Protein AF-A0AAV6WRS7-F1 (afdb_monomer_lite)

Structure (mmCIF, N/CA/C/O backbone):
data_AF-A0AAV6WRS7-F1
#
_entry.id   AF-A0AAV6WRS7-F1
#
loop_
_atom_site.group_PDB
_atom_site.id
_atom_site.type_symbol
_atom_site.label_atom_id
_atom_site.label_alt_id
_atom_site.label_comp_id
_atom_site.label_asym_id
_atom_site.label_entity_id
_atom_site.label_seq_id
_atom_site.pdbx_PDB_ins_code
_atom_site.Cartn_x
_atom_site.Cartn_y
_atom_site.Cartn_z
_atom_site.occupancy
_atom_site.B_iso_or_equiv
_atom_site.auth_seq_id
_atom_site.auth_comp_id
_atom_site.auth_asym_id
_atom_site.auth_atom_id
_atom_site.pdbx_PDB_model_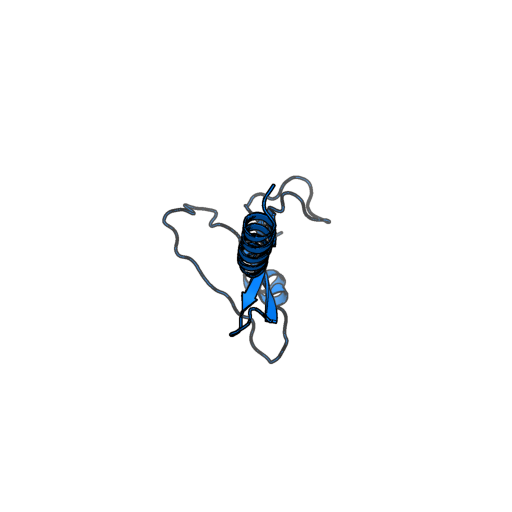num
ATOM 1 N N . MET A 1 1 ? -29.053 37.772 16.027 1.00 59.22 1 MET A N 1
ATOM 2 C CA . MET A 1 1 ? -29.234 36.355 15.635 1.00 59.22 1 MET A CA 1
ATOM 3 C C . MET A 1 1 ? -29.814 35.614 16.836 1.00 59.22 1 MET A C 1
ATOM 5 O O . MET A 1 1 ? -29.307 35.812 17.930 1.00 59.22 1 MET A O 1
ATOM 9 N N . ASN A 1 2 ? -30.939 34.909 16.683 1.00 72.62 2 ASN A N 1
ATOM 10 C CA . ASN A 1 2 ? -31.755 34.422 17.808 1.00 72.62 2 ASN A CA 1
ATOM 11 C C . ASN A 1 2 ? -31.081 33.228 18.528 1.00 72.62 2 ASN A C 1
ATOM 13 O O . ASN A 1 2 ? -30.483 32.389 17.858 1.00 72.62 2 ASN A O 1
ATOM 17 N N . LEU A 1 3 ? -31.193 33.118 19.860 1.00 71.62 3 LEU A N 1
ATOM 18 C CA . LEU A 1 3 ? -30.494 32.100 20.682 1.00 71.62 3 LEU A CA 1
ATOM 19 C C . LEU A 1 3 ? -30.872 30.647 20.311 1.00 71.62 3 LEU A C 1
ATOM 21 O O . LEU A 1 3 ? -30.113 29.708 20.537 1.00 71.62 3 LEU A O 1
ATOM 25 N N . SER A 1 4 ? -32.052 30.458 19.717 1.00 81.06 4 SER A N 1
ATOM 26 C CA . SER A 1 4 ? -32.502 29.175 19.162 1.00 81.06 4 SER A CA 1
ATOM 27 C C . SER A 1 4 ? -31.751 28.796 17.877 1.00 81.06 4 SER A C 1
ATOM 29 O O . SER A 1 4 ? -31.402 27.633 17.688 1.00 81.06 4 SER A O 1
ATOM 31 N N . LEU A 1 5 ? -31.422 29.783 17.037 1.00 82.69 5 LEU A N 1
ATOM 32 C CA . LEU A 1 5 ? -30.722 29.573 15.770 1.00 82.69 5 LEU A CA 1
ATOM 33 C C . LEU A 1 5 ? -29.255 29.187 16.003 1.00 82.69 5 LEU A C 1
ATOM 35 O O . LEU A 1 5 ? -28.734 28.303 15.334 1.00 82.69 5 LEU A O 1
ATOM 39 N N . THR A 1 6 ? -28.597 29.800 16.993 1.00 84.06 6 THR A N 1
ATOM 40 C CA . THR A 1 6 ? -27.206 29.470 17.344 1.00 84.06 6 THR A CA 1
ATOM 41 C C . THR A 1 6 ? -27.068 28.060 17.913 1.00 84.06 6 THR A C 1
ATOM 43 O O . THR A 1 6 ? -26.121 27.360 17.566 1.00 84.06 6 THR A O 1
ATOM 46 N N . LYS A 1 7 ? -28.029 27.596 18.723 1.00 83.75 7 LYS A N 1
ATOM 47 C CA . LYS A 1 7 ? -28.049 26.210 19.221 1.00 83.75 7 LYS A CA 1
ATOM 48 C C . LYS A 1 7 ? -28.241 25.187 18.101 1.00 83.75 7 LYS A C 1
ATOM 50 O O . LYS A 1 7 ? -27.563 24.166 18.111 1.00 83.75 7 LYS A O 1
ATOM 55 N N . LEU A 1 8 ? -29.115 25.476 17.133 1.00 85.75 8 LEU A N 1
ATOM 56 C CA . LEU A 1 8 ? -29.339 24.610 15.973 1.00 85.75 8 LEU A CA 1
ATOM 57 C C . LEU A 1 8 ? -28.072 24.484 15.113 1.00 85.75 8 LEU A C 1
ATOM 59 O O . LEU A 1 8 ? -27.706 23.381 14.725 1.00 85.75 8 LEU A O 1
ATOM 63 N N . ILE A 1 9 ? -27.370 25.596 14.880 1.00 86.00 9 ILE A N 1
ATOM 64 C CA . ILE A 1 9 ? -26.110 25.607 14.122 1.00 86.00 9 ILE A CA 1
ATOM 65 C C . ILE A 1 9 ? -25.034 24.773 14.830 1.00 86.00 9 ILE A C 1
ATOM 67 O O . ILE A 1 9 ? -24.371 23.977 14.177 1.00 86.00 9 ILE A O 1
ATOM 71 N N . ILE A 1 10 ? -24.893 24.889 16.156 1.00 84.81 10 ILE A N 1
ATOM 72 C CA . ILE A 1 10 ? -23.924 24.084 16.923 1.00 84.81 10 ILE A CA 1
ATOM 73 C C . ILE A 1 10 ? -24.252 22.589 16.830 1.00 84.81 10 ILE A C 1
ATOM 75 O O . ILE A 1 10 ? -23.347 21.779 16.656 1.00 84.81 10 ILE A O 1
ATOM 79 N N . TRP A 1 11 ? -25.535 22.225 16.901 1.00 82.44 11 TRP A N 1
ATOM 80 C CA . TRP A 1 11 ? -25.982 20.834 16.788 1.00 82.44 11 TRP A CA 1
ATOM 81 C C . TRP A 1 11 ? -25.712 20.251 15.394 1.00 82.44 11 TRP A C 1
ATOM 83 O O . TRP A 1 11 ? -25.226 19.131 15.274 1.00 82.44 11 TRP A O 1
ATOM 93 N N . ILE A 1 12 ? -25.958 21.035 14.340 1.00 81.75 12 ILE A N 1
ATOM 94 C CA . ILE A 1 12 ? -25.663 20.656 12.951 1.00 81.75 12 ILE A CA 1
ATOM 95 C C . ILE A 1 12 ? -24.150 20.559 12.717 1.00 81.75 12 ILE A C 1
ATOM 97 O O . ILE A 1 12 ? -23.698 19.618 12.071 1.00 81.75 12 ILE A O 1
ATOM 101 N N . SER A 1 13 ? -23.352 21.474 13.274 1.00 75.00 13 SER A N 1
ATOM 102 C CA . SER A 1 13 ? -21.889 21.382 13.220 1.00 75.00 13 SER A CA 1
ATOM 103 C C . SER A 1 13 ? -21.360 20.152 13.956 1.00 75.00 13 SER A C 1
ATOM 105 O O . SER A 1 13 ? -20.447 19.511 13.453 1.00 75.00 13 SER A O 1
ATOM 107 N N . TRP A 1 14 ? -21.941 19.779 15.099 1.00 71.19 14 TRP A N 1
ATOM 108 C CA . TRP A 1 14 ? -21.584 18.543 15.806 1.00 71.19 14 TRP A CA 1
ATOM 109 C C . TRP A 1 14 ? -21.948 17.287 15.008 1.00 71.19 14 TRP A C 1
ATOM 111 O O . TRP A 1 14 ? -21.139 16.369 14.929 1.00 71.19 14 TRP A O 1
ATOM 121 N N . LEU A 1 15 ? -23.108 17.275 14.343 1.00 67.50 15 LEU A N 1
ATOM 122 C CA . LEU A 1 15 ? -23.479 16.204 13.412 1.00 67.50 15 LEU A CA 1
ATOM 123 C C . LEU A 1 15 ? -22.509 16.103 12.223 1.00 67.50 15 LEU A C 1
ATOM 125 O O . LEU A 1 15 ? -22.207 15.000 11.783 1.00 67.50 15 LEU A O 1
ATOM 129 N N . PHE A 1 16 ? -21.988 17.230 11.730 1.00 61.62 16 PHE A N 1
ATOM 130 C CA . PHE A 1 16 ? -21.007 17.260 10.639 1.00 61.62 16 PHE A CA 1
ATOM 131 C C . PHE A 1 16 ? -19.614 16.758 11.054 1.00 61.62 16 PHE A C 1
ATOM 133 O O . PHE A 1 16 ? -18.901 16.196 10.229 1.00 61.62 16 PHE A O 1
ATOM 140 N N . VAL A 1 17 ? -19.219 16.931 12.321 1.00 60.62 17 VAL A N 1
ATOM 141 C CA . VAL A 1 17 ? -17.908 16.487 12.836 1.00 60.62 17 VAL A CA 1
ATOM 142 C C . VAL A 1 17 ? -17.830 14.959 12.976 1.00 60.62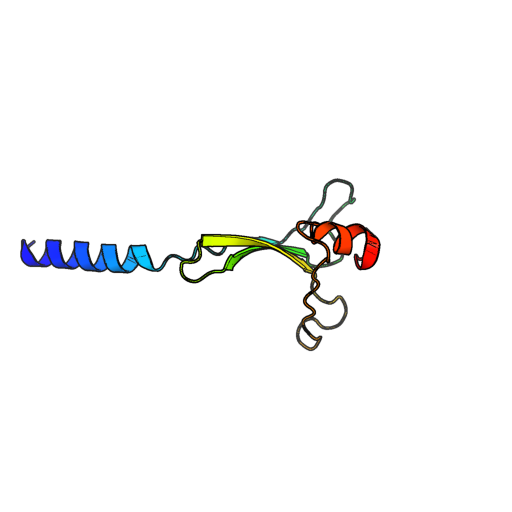 17 VAL A C 1
ATOM 144 O O . VAL A 1 17 ? -16.750 14.397 12.827 1.00 60.62 17 VAL A O 1
ATOM 147 N N . CYS A 1 18 ? -18.954 14.267 13.180 1.00 56.44 18 CYS A N 1
ATOM 148 C CA . CYS A 1 18 ? -18.983 12.809 13.354 1.00 56.44 18 CYS A CA 1
ATOM 149 C C . CYS A 1 18 ? -18.809 11.983 12.063 1.00 56.44 18 CYS A C 1
ATOM 151 O O . CYS A 1 18 ? -18.706 10.768 12.163 1.00 56.44 18 CYS A O 1
ATOM 153 N N . PHE A 1 19 ? -18.780 12.596 10.873 1.00 52.34 19 PHE A N 1
ATOM 154 C CA . PHE A 1 19 ? -18.740 11.869 9.589 1.00 52.34 19 PHE A CA 1
ATOM 155 C C . PHE A 1 19 ? -17.441 12.036 8.786 1.00 52.34 19 PHE A C 1
ATOM 157 O O . PHE A 1 19 ? -17.369 11.590 7.641 1.00 52.34 19 PHE A O 1
ATOM 164 N N . TYR A 1 20 ? -16.396 12.650 9.347 1.00 57.75 20 TYR A N 1
ATOM 165 C CA . TYR A 1 20 ? -15.108 12.727 8.656 1.00 57.75 20 TYR A CA 1
ATOM 166 C C . TYR A 1 20 ? -14.326 11.417 8.812 1.00 57.75 20 TYR A C 1
ATOM 168 O O . TYR A 1 20 ? -13.443 11.315 9.657 1.00 57.75 20 TYR A O 1
ATOM 176 N N . SER A 1 21 ? -14.618 10.429 7.964 1.00 57.91 21 SER A N 1
ATOM 177 C CA . SER A 1 21 ? -13.641 9.375 7.674 1.00 57.91 21 SER A CA 1
ATOM 178 C C . SER A 1 21 ? -12.538 10.007 6.818 1.00 57.91 21 SER A C 1
ATOM 180 O O . SER A 1 21 ? -12.757 10.392 5.667 1.00 57.91 21 SER A O 1
ATOM 182 N N . SER A 1 22 ? -11.373 10.246 7.421 1.00 58.19 22 SER A N 1
ATOM 183 C CA . SER A 1 22 ? -10.219 10.829 6.735 1.00 58.19 22 SER A CA 1
ATOM 184 C C . SER A 1 22 ? -9.451 9.728 6.011 1.00 58.19 22 SER A C 1
ATOM 186 O O . SER A 1 22 ? -8.481 9.194 6.542 1.00 58.19 22 SER A O 1
ATOM 188 N N . THR A 1 23 ? -9.851 9.409 4.781 1.00 65.88 23 THR A N 1
ATOM 189 C CA . THR A 1 23 ? -9.100 8.464 3.942 1.00 65.88 23 THR A CA 1
ATOM 190 C C . THR A 1 23 ? -7.758 9.100 3.561 1.00 65.88 23 THR A C 1
ATOM 192 O O . THR A 1 23 ? -7.737 10.129 2.880 1.00 65.88 23 THR A O 1
ATOM 195 N N . SER A 1 24 ? -6.639 8.523 3.998 1.00 82.12 24 SER A N 1
ATOM 196 C CA . SER A 1 24 ? -5.298 8.998 3.638 1.00 82.12 24 SER A CA 1
ATOM 197 C C . SER A 1 24 ? -4.699 8.066 2.592 1.00 82.12 24 SER A C 1
ATOM 199 O O . SER A 1 24 ? -4.372 6.921 2.906 1.00 82.12 24 SER A O 1
ATOM 201 N N . HIS A 1 25 ? -4.565 8.548 1.355 1.00 93.31 25 HIS A N 1
ATOM 202 C CA . HIS A 1 25 ? -3.894 7.837 0.267 1.00 93.31 25 HIS A CA 1
ATOM 203 C C . HIS A 1 25 ? -2.897 8.760 -0.445 1.00 93.31 25 HIS A C 1
ATOM 205 O O . HIS A 1 25 ? -3.040 9.984 -0.450 1.00 93.31 25 HIS A O 1
ATOM 211 N N . SER A 1 26 ? -1.850 8.169 -1.012 1.00 96.44 26 SER A N 1
ATOM 212 C CA . SER A 1 26 ? -0.778 8.872 -1.707 1.00 96.44 26 SER A CA 1
ATOM 213 C C . SER A 1 26 ? -0.289 8.054 -2.892 1.00 96.44 26 SER A C 1
ATOM 215 O O . SER A 1 26 ? 0.071 6.884 -2.746 1.00 96.44 26 SER A O 1
ATOM 217 N N . ILE A 1 27 ? -0.228 8.698 -4.057 1.00 96.94 27 ILE A N 1
ATOM 218 C CA . ILE A 1 27 ? 0.358 8.120 -5.264 1.00 96.94 27 ILE A CA 1
ATOM 219 C C . ILE A 1 27 ? 1.869 8.329 -5.216 1.00 96.94 27 ILE A C 1
ATOM 221 O O . ILE A 1 27 ? 2.370 9.457 -5.234 1.00 96.94 27 ILE A O 1
ATOM 225 N N . ILE A 1 28 ? 2.605 7.227 -5.213 1.00 96.44 28 ILE A N 1
ATOM 226 C CA . ILE A 1 28 ? 4.059 7.212 -5.164 1.00 96.44 28 ILE A CA 1
ATOM 227 C C . ILE A 1 28 ? 4.597 7.235 -6.592 1.00 96.44 28 ILE A C 1
ATOM 229 O O . ILE A 1 28 ? 4.361 6.325 -7.383 1.00 96.44 28 ILE A O 1
ATOM 233 N N . LYS A 1 29 ? 5.323 8.301 -6.941 1.00 96.06 29 LYS A N 1
ATOM 234 C CA . LYS A 1 29 ? 5.966 8.439 -8.258 1.00 96.06 29 LYS A CA 1
ATOM 235 C C . LYS A 1 29 ? 7.443 8.071 -8.250 1.00 96.06 29 LYS A C 1
ATOM 237 O O . LYS A 1 29 ? 7.957 7.673 -9.287 1.00 96.06 29 LYS A O 1
ATOM 242 N N . THR A 1 30 ? 8.117 8.178 -7.110 1.00 95.81 30 THR A N 1
ATOM 243 C CA . THR A 1 30 ? 9.548 7.896 -6.958 1.00 95.81 30 THR A CA 1
ATOM 244 C C . THR A 1 30 ? 9.785 7.113 -5.670 1.00 95.81 30 THR A C 1
ATOM 246 O O . THR A 1 30 ? 9.105 7.336 -4.668 1.00 95.81 30 THR A O 1
ATOM 249 N N . LEU A 1 31 ? 10.758 6.198 -5.686 1.00 93.12 31 LEU A N 1
ATOM 250 C CA . LEU A 1 31 ? 11.206 5.466 -4.501 1.00 93.12 31 LEU A CA 1
ATOM 251 C C . LEU A 1 31 ? 12.703 5.692 -4.279 1.00 93.12 31 LEU A C 1
ATOM 253 O O . LEU A 1 31 ? 13.466 5.717 -5.249 1.00 93.12 31 LEU A O 1
ATOM 257 N N . PRO A 1 32 ? 13.160 5.819 -3.022 1.00 94.38 32 PRO A N 1
ATOM 258 C CA . PRO A 1 32 ? 14.584 5.777 -2.722 1.00 94.38 32 PRO A CA 1
ATOM 259 C C . PRO A 1 32 ? 15.212 4.492 -3.279 1.00 94.38 32 PRO A C 1
ATOM 261 O O . PRO A 1 32 ? 14.699 3.402 -3.050 1.00 94.38 32 PRO A O 1
ATOM 264 N N . GLY A 1 33 ? 16.319 4.620 -4.011 1.00 92.00 33 GLY A N 1
ATOM 265 C CA . GLY A 1 33 ? 16.998 3.488 -4.656 1.00 92.00 33 GLY A CA 1
ATOM 266 C C . GLY A 1 33 ? 16.532 3.189 -6.085 1.00 92.00 33 GLY A C 1
ATOM 267 O O . GLY A 1 33 ? 17.275 2.548 -6.822 1.00 92.00 33 GLY A O 1
ATOM 268 N N . TYR A 1 34 ? 15.386 3.725 -6.516 1.00 91.56 34 TYR A N 1
ATOM 269 C CA . TYR A 1 34 ? 14.941 3.655 -7.907 1.00 91.56 34 TYR A CA 1
ATOM 270 C C . TYR A 1 34 ? 15.325 4.936 -8.657 1.00 91.56 34 TYR A C 1
ATOM 272 O O . TYR A 1 34 ? 15.068 6.051 -8.199 1.00 91.56 34 TYR A O 1
ATOM 280 N N . SER A 1 35 ? 15.961 4.794 -9.820 1.00 93.94 35 SER A N 1
ATOM 281 C CA . SER A 1 35 ? 16.373 5.948 -10.625 1.00 93.94 35 SER A CA 1
ATOM 282 C C . SER A 1 35 ? 15.234 6.420 -11.526 1.00 93.94 35 SER A C 1
ATOM 284 O O . SER A 1 35 ? 14.931 5.784 -12.529 1.00 93.94 35 SER A O 1
ATOM 286 N N . GLY A 1 36 ? 14.644 7.572 -11.200 1.00 94.00 36 GLY A N 1
ATOM 287 C CA . GLY A 1 36 ? 13.572 8.191 -11.986 1.00 94.00 36 GLY A CA 1
ATOM 288 C C . GLY A 1 36 ? 12.173 7.871 -11.458 1.00 94.00 36 GLY A C 1
ATOM 289 O O . GLY A 1 36 ? 12.003 7.551 -10.283 1.00 94.00 36 GLY A O 1
ATOM 290 N N . ASN A 1 37 ? 11.167 8.012 -12.324 1.00 95.00 37 ASN A N 1
ATOM 291 C CA . ASN A 1 37 ? 9.777 7.704 -11.984 1.00 95.00 37 ASN A CA 1
ATOM 292 C C . ASN A 1 37 ? 9.517 6.202 -12.080 1.00 95.00 37 ASN A C 1
ATOM 294 O O . ASN A 1 37 ? 10.000 5.566 -13.015 1.00 95.00 37 ASN A O 1
ATOM 298 N N . LEU A 1 38 ? 8.702 5.669 -11.169 1.00 93.38 38 LEU A N 1
ATOM 299 C CA . LEU A 1 38 ? 8.260 4.279 -11.226 1.00 93.38 38 LEU A CA 1
ATOM 300 C C . LEU A 1 38 ? 7.555 3.984 -12.564 1.00 93.38 38 LEU A C 1
ATOM 302 O O . LEU A 1 38 ? 6.788 4.824 -13.045 1.00 93.38 38 LEU A O 1
ATOM 306 N N . PRO A 1 39 ? 7.783 2.799 -13.159 1.00 92.56 39 PRO A N 1
ATOM 307 C CA . PRO A 1 39 ? 7.185 2.419 -14.435 1.00 92.56 39 PRO A CA 1
ATOM 308 C C . PRO A 1 39 ? 5.732 1.937 -14.290 1.00 92.56 39 PRO A C 1
ATOM 310 O O . PRO A 1 39 ? 5.081 1.660 -15.291 1.00 92.56 39 PRO A O 1
ATOM 313 N N . PHE A 1 40 ? 5.221 1.866 -13.059 1.00 92.31 40 PHE A N 1
ATOM 314 C CA . PHE A 1 40 ? 3.859 1.475 -12.705 1.00 92.31 4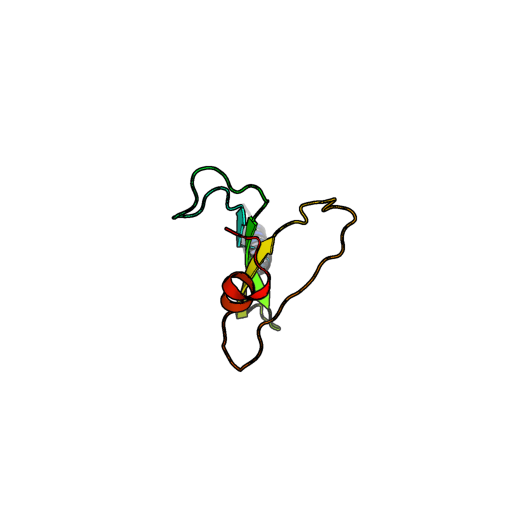0 PHE A CA 1
ATOM 315 C C . PHE A 1 40 ? 3.247 2.476 -11.716 1.00 92.31 40 PHE A C 1
ATOM 317 O O . PHE A 1 40 ? 3.955 3.247 -11.059 1.00 92.31 40 PHE A O 1
ATOM 324 N N . ASN A 1 41 ? 1.918 2.464 -11.594 1.00 95.25 41 ASN A N 1
ATOM 325 C CA . ASN A 1 41 ? 1.213 3.265 -10.598 1.00 95.25 41 ASN A CA 1
ATOM 326 C C . ASN A 1 41 ? 1.191 2.523 -9.260 1.00 95.25 41 ASN A C 1
ATOM 328 O O . ASN A 1 41 ? 0.535 1.493 -9.123 1.00 95.25 41 ASN A O 1
ATOM 332 N N . LEU A 1 42 ? 1.918 3.071 -8.287 1.00 95.31 42 LEU A N 1
ATOM 333 C CA . LEU A 1 42 ? 1.885 2.644 -6.895 1.00 95.31 42 LEU A CA 1
ATOM 334 C C . LEU A 1 42 ? 1.089 3.657 -6.076 1.00 95.31 42 LEU A C 1
ATOM 336 O O . LEU A 1 42 ? 1.427 4.840 -6.043 1.00 95.31 42 LEU A O 1
ATOM 340 N N . GLU A 1 43 ? 0.075 3.180 -5.373 1.00 96.50 43 GLU A N 1
ATOM 341 C CA . GLU A 1 43 ? -0.625 3.916 -4.332 1.00 96.50 43 GLU A CA 1
ATOM 342 C C . GLU A 1 43 ? -0.364 3.265 -2.972 1.00 96.50 43 GLU A C 1
ATOM 344 O O . GLU A 1 43 ? -0.255 2.045 -2.840 1.00 96.50 43 GLU A O 1
ATOM 349 N N . THR A 1 44 ? -0.249 4.095 -1.945 1.00 96.19 44 THR A N 1
ATOM 350 C CA . THR A 1 44 ? -0.178 3.651 -0.553 1.00 96.19 44 THR A CA 1
ATOM 351 C C . THR A 1 44 ? -1.152 4.448 0.284 1.00 96.19 44 THR A C 1
ATOM 353 O O . THR A 1 44 ? -1.322 5.644 0.047 1.00 96.19 44 THR A O 1
ATOM 356 N N . GLY A 1 45 ? -1.728 3.830 1.303 1.00 95.81 45 GLY A N 1
ATOM 357 C CA . GLY A 1 45 ? -2.647 4.522 2.192 1.00 95.81 45 GLY A CA 1
ATOM 358 C C . GLY A 1 45 ? -3.042 3.688 3.393 1.00 95.81 45 GLY A C 1
ATOM 359 O O . GLY A 1 45 ? -2.459 2.633 3.650 1.00 95.81 45 GLY A O 1
ATOM 360 N N . TYR A 1 46 ? -4.044 4.183 4.112 1.00 93.88 46 TYR A N 1
ATOM 361 C CA . TYR A 1 46 ? -4.662 3.498 5.240 1.00 93.88 46 TYR A CA 1
ATOM 362 C C . TYR A 1 46 ? -6.149 3.268 4.979 1.00 93.88 46 TYR A C 1
ATOM 364 O O . TYR A 1 46 ? -6.826 4.121 4.400 1.00 93.88 46 TYR A O 1
ATOM 372 N N . VAL A 1 47 ? -6.634 2.100 5.394 1.00 91.44 47 VAL A N 1
ATOM 373 C CA . VAL A 1 47 ? -8.054 1.751 5.412 1.00 91.44 47 VAL A CA 1
ATOM 374 C C . VAL A 1 47 ? -8.460 1.464 6.850 1.00 91.44 47 VAL A C 1
ATOM 376 O O . VAL A 1 47 ? -7.905 0.561 7.482 1.00 91.44 47 VAL A O 1
ATOM 379 N N . SER A 1 48 ? -9.449 2.210 7.333 1.00 91.88 48 SER A N 1
ATOM 380 C CA . SER A 1 48 ? -10.084 1.991 8.627 1.00 91.88 48 SER A CA 1
ATOM 381 C C . SER A 1 48 ? -10.917 0.709 8.610 1.00 91.88 48 SER A C 1
ATOM 383 O O . SER A 1 48 ? -11.674 0.454 7.670 1.00 91.88 48 SER A O 1
ATOM 385 N N . VAL A 1 49 ? -10.767 -0.118 9.642 1.00 88.62 49 VAL A N 1
ATOM 386 C CA . VAL A 1 49 ? -11.533 -1.348 9.852 1.00 88.62 49 VAL A CA 1
ATOM 387 C C . VAL A 1 49 ? -11.955 -1.480 11.317 1.00 88.62 49 VAL A C 1
ATOM 389 O O . VAL A 1 49 ? -11.319 -0.943 12.225 1.00 88.62 49 VAL A O 1
ATOM 392 N N . GLY A 1 50 ? -13.019 -2.249 11.551 1.00 86.69 50 GLY A N 1
ATOM 393 C CA . GLY A 1 50 ? -13.636 -2.424 12.870 1.00 86.69 50 GLY A CA 1
ATOM 394 C C . GLY A 1 50 ? -14.965 -1.677 12.986 1.00 86.69 50 GLY A C 1
ATOM 395 O O . GLY A 1 50 ? -15.301 -0.861 12.137 1.00 86.69 50 GLY A O 1
ATOM 396 N N . GLU A 1 51 ? -15.752 -1.976 14.021 1.00 82.44 51 GLU A N 1
ATOM 397 C CA . GLU A 1 51 ? -17.096 -1.388 14.186 1.00 82.44 51 GLU A CA 1
ATOM 398 C C . GLU A 1 51 ? -17.068 0.128 14.416 1.00 82.44 51 GLU A C 1
ATOM 400 O O . GLU A 1 51 ? -18.035 0.817 14.096 1.00 82.44 51 GLU A O 1
ATOM 405 N N . SER A 1 52 ? -15.964 0.636 14.966 1.00 82.88 52 SER A N 1
ATOM 406 C CA . SER A 1 52 ? -15.764 2.057 15.259 1.00 82.88 52 SER A CA 1
ATOM 407 C C . SER A 1 52 ? -14.574 2.658 14.504 1.00 82.88 52 SER A C 1
ATOM 409 O O . SER A 1 52 ? -14.016 3.645 14.978 1.00 82.88 52 SER A O 1
ATOM 411 N N . ASP A 1 53 ? -14.160 2.060 13.374 1.00 82.31 53 ASP A N 1
ATOM 412 C CA . ASP A 1 53 ? -13.015 2.529 12.569 1.0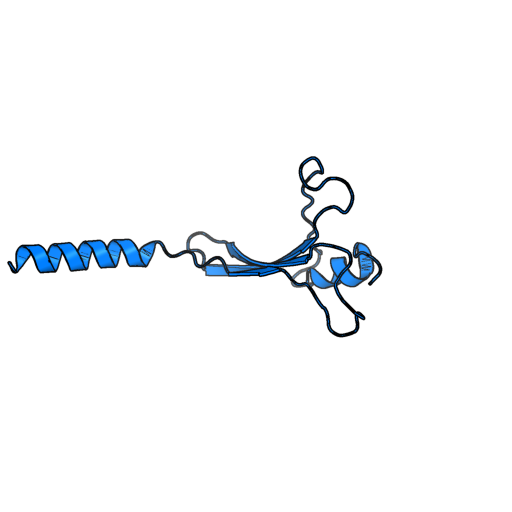0 82.31 53 ASP A CA 1
ATOM 413 C C . ASP A 1 53 ? -11.731 2.712 13.408 1.00 82.31 53 ASP A C 1
ATOM 415 O O . ASP A 1 53 ? -10.967 3.661 13.257 1.00 82.31 53 ASP A O 1
ATOM 419 N N . GLU A 1 54 ? -11.518 1.808 14.365 1.00 85.62 54 GLU A N 1
ATOM 420 C CA . GLU A 1 54 ? -10.478 1.926 15.395 1.00 85.62 54 GLU A CA 1
ATOM 421 C C . GLU A 1 54 ? -9.122 1.342 14.973 1.00 85.62 54 GLU A C 1
ATOM 423 O O . GLU A 1 54 ? -8.105 1.597 15.625 1.00 85.62 54 GLU A O 1
ATOM 428 N N . ILE A 1 55 ? -9.095 0.555 13.894 1.00 90.25 55 ILE A N 1
ATOM 429 C CA . ILE A 1 55 ? -7.890 -0.078 13.356 1.00 90.25 55 ILE A CA 1
ATOM 430 C C . ILE A 1 55 ? -7.614 0.480 11.964 1.00 90.25 55 ILE A C 1
ATOM 432 O O . ILE A 1 55 ? -8.444 0.372 11.072 1.00 90.25 55 ILE A O 1
ATOM 436 N N . GLU A 1 56 ? -6.403 0.983 11.752 1.00 92.19 56 GLU A N 1
ATOM 437 C CA . GLU A 1 56 ? -5.941 1.476 10.454 1.00 92.19 56 GLU A CA 1
ATOM 438 C C . GLU A 1 56 ? -4.989 0.465 9.810 1.00 92.19 56 GLU A C 1
ATOM 440 O O . GLU A 1 56 ? -3.879 0.231 10.301 1.00 92.19 56 GLU A O 1
ATOM 445 N N . LEU A 1 57 ? -5.401 -0.135 8.693 1.00 93.19 57 LEU A N 1
ATOM 446 C CA . LEU A 1 57 ? -4.572 -1.058 7.922 1.00 93.19 57 LEU A CA 1
ATOM 447 C C . LEU A 1 57 ? -3.838 -0.311 6.812 1.00 93.19 57 LEU A C 1
ATOM 449 O O . LEU A 1 57 ? -4.461 0.244 5.909 1.00 93.19 57 LEU A O 1
ATOM 453 N N . PHE A 1 58 ? -2.507 -0.337 6.855 1.00 94.44 58 PHE A N 1
ATOM 454 C CA . PHE A 1 58 ? -1.679 0.183 5.770 1.00 94.44 58 PHE A CA 1
ATOM 455 C C . PHE A 1 58 ? -1.701 -0.760 4.559 1.00 94.44 58 PHE A C 1
ATOM 457 O O . PHE A 1 58 ? -1.549 -1.973 4.727 1.00 94.44 58 PHE A O 1
ATOM 464 N N . TYR A 1 59 ? -1.807 -0.217 3.344 1.00 94.94 59 TYR A N 1
ATOM 465 C CA . TYR A 1 59 ? -1.778 -0.996 2.104 1.00 94.94 59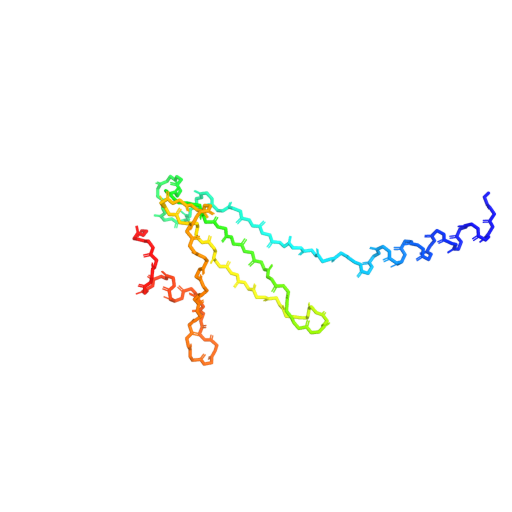 TYR A CA 1
ATOM 466 C C . TYR A 1 59 ? -0.766 -0.474 1.075 1.00 94.94 59 TYR A C 1
ATOM 468 O O . TYR A 1 59 ? -0.414 0.707 1.047 1.00 94.94 59 TYR A O 1
ATOM 476 N N . TYR A 1 60 ? -0.355 -1.383 0.186 1.00 95.25 60 TYR A N 1
ATOM 477 C CA . TYR A 1 60 ? 0.306 -1.089 -1.085 1.00 95.25 60 TYR A CA 1
ATOM 478 C C . TYR A 1 60 ? -0.621 -1.552 -2.213 1.00 95.25 60 TYR A C 1
ATOM 480 O O . TYR A 1 60 ? -0.988 -2.725 -2.254 1.00 95.25 60 TYR A O 1
ATOM 488 N N . PHE A 1 61 ? -0.998 -0.651 -3.114 1.00 95.50 61 PHE A N 1
ATOM 489 C CA . PHE A 1 61 ? -1.815 -0.953 -4.284 1.00 95.50 61 PHE A CA 1
ATOM 490 C C . PHE A 1 61 ? -1.011 -0.669 -5.549 1.00 95.50 61 PHE A C 1
ATOM 492 O O . PHE A 1 61 ? -0.553 0.451 -5.765 1.00 95.50 61 PHE A O 1
ATOM 499 N N . ILE A 1 62 ? -0.812 -1.699 -6.366 1.00 95.19 62 ILE A N 1
ATOM 500 C CA . ILE A 1 62 ? -0.118 -1.605 -7.650 1.00 95.19 62 ILE A CA 1
ATOM 501 C C . ILE A 1 62 ? -1.155 -1.879 -8.732 1.00 95.19 62 ILE A C 1
ATOM 503 O O . ILE A 1 62 ? -1.762 -2.951 -8.749 1.00 95.19 62 ILE A O 1
ATOM 507 N N . GLU A 1 63 ? -1.379 -0.907 -9.614 1.00 95.62 63 GLU A N 1
ATOM 508 C CA . GLU A 1 63 ? -2.286 -1.090 -10.747 1.00 95.62 63 GLU A CA 1
ATOM 509 C C . GLU A 1 63 ? -1.721 -2.098 -11.754 1.00 95.62 63 GLU A C 1
ATOM 511 O O . GLU A 1 63 ? -0.508 -2.199 -11.944 1.00 95.62 63 GLU A O 1
ATOM 516 N N . SER A 1 64 ? -2.612 -2.817 -12.442 1.00 94.88 64 SER A N 1
ATOM 517 C CA . SER A 1 64 ? -2.211 -3.721 -13.522 1.00 94.88 64 SER A CA 1
ATOM 518 C C . SER A 1 64 ? -1.470 -2.977 -14.635 1.00 94.88 64 SER A C 1
ATOM 520 O O . SER A 1 64 ? -1.925 -1.947 -15.123 1.00 94.88 64 SER A O 1
ATOM 522 N N . GLU A 1 65 ? -0.373 -3.547 -15.126 1.00 92.75 65 GLU A N 1
ATOM 523 C CA . GLU A 1 65 ? 0.382 -2.984 -16.252 1.00 92.75 65 GLU A CA 1
ATOM 524 C C . GLU A 1 65 ? -0.308 -3.212 -17.616 1.00 92.75 65 GLU A C 1
ATOM 526 O O . GLU A 1 65 ? 0.116 -2.648 -18.626 1.00 92.75 65 GLU A O 1
ATOM 531 N N . ARG A 1 66 ? -1.370 -4.036 -17.673 1.00 93.50 66 ARG A N 1
ATOM 532 C CA . ARG A 1 66 ? -2.080 -4.383 -18.917 1.00 93.50 66 ARG A CA 1
ATOM 533 C C . ARG A 1 66 ? -3.293 -3.490 -19.174 1.00 93.50 66 ARG A C 1
ATOM 535 O O . ARG A 1 66 ? -3.255 -2.651 -20.068 1.00 93.50 66 ARG A O 1
ATOM 542 N N . ASN A 1 67 ? -4.398 -3.723 -18.467 1.00 95.69 67 ASN A N 1
ATOM 543 C CA . ASN A 1 67 ? -5.617 -2.929 -18.579 1.00 95.69 67 ASN A CA 1
ATOM 544 C C . ASN A 1 67 ? -6.278 -2.805 -17.193 1.00 95.69 67 ASN A C 1
ATOM 546 O O . ASN A 1 67 ? -7.163 -3.600 -16.870 1.00 95.69 67 ASN A O 1
ATOM 550 N N . PRO A 1 68 ? -5.873 -1.805 -16.381 1.00 95.25 68 PRO A N 1
ATOM 551 C CA . PRO A 1 68 ? -6.369 -1.610 -15.016 1.00 95.25 68 PRO A CA 1
ATOM 552 C C . PRO A 1 68 ? -7.893 -1.576 -14.878 1.00 95.25 68 PRO A C 1
ATOM 554 O O . PRO A 1 68 ? -8.413 -1.905 -13.819 1.00 95.25 68 PRO A O 1
ATOM 557 N N . SER A 1 69 ? -8.610 -1.149 -15.922 1.00 96.62 69 SER A N 1
ATOM 558 C CA . SER A 1 69 ? -10.069 -1.025 -15.885 1.00 96.62 69 SER A CA 1
ATOM 559 C C . SER A 1 69 ? -10.804 -2.356 -16.066 1.00 96.62 69 SER A C 1
ATOM 561 O O . SER A 1 69 ? -11.925 -2.480 -15.583 1.00 96.62 69 SER A O 1
ATOM 563 N N . ASP A 1 70 ? -10.182 -3.334 -16.732 1.00 97.94 70 ASP A N 1
ATOM 564 C CA . ASP A 1 70 ? -10.788 -4.641 -17.036 1.00 97.94 70 ASP A CA 1
ATOM 565 C C . ASP A 1 70 ? -10.131 -5.804 -16.270 1.00 97.94 70 ASP A C 1
ATOM 567 O O . ASP A 1 70 ? -10.685 -6.905 -16.201 1.00 97.94 70 ASP A O 1
ATOM 571 N N . ASP A 1 71 ? -8.931 -5.594 -15.728 1.00 97.50 71 ASP A N 1
ATOM 572 C CA . ASP A 1 71 ? -8.197 -6.601 -14.970 1.00 97.50 71 ASP A CA 1
ATOM 573 C C . ASP A 1 71 ? -8.788 -6.796 -13.560 1.00 97.50 71 ASP A C 1
ATOM 575 O O . ASP A 1 71 ? -9.294 -5.851 -12.950 1.00 97.50 71 ASP A O 1
ATOM 579 N N . PRO A 1 72 ? -8.748 -8.024 -13.009 1.00 97.19 72 PRO A N 1
ATOM 580 C CA . PRO A 1 72 ? -9.329 -8.305 -11.703 1.00 97.19 72 PRO A CA 1
ATOM 581 C C . PRO A 1 72 ? -8.522 -7.670 -10.565 1.00 97.19 72 PRO A C 1
ATOM 583 O O . PRO A 1 72 ? -7.293 -7.612 -10.605 1.00 97.19 72 PRO A O 1
ATOM 586 N N . LEU A 1 73 ? -9.218 -7.298 -9.489 1.00 96.12 73 LEU A N 1
ATOM 587 C CA . LEU A 1 73 ? -8.587 -6.921 -8.227 1.00 96.12 73 LEU A CA 1
ATOM 588 C C . LEU A 1 73 ? -8.116 -8.174 -7.476 1.00 96.12 73 LEU A C 1
ATOM 590 O O . LEU A 1 73 ? -8.904 -9.088 -7.227 1.00 96.12 73 LEU A O 1
ATOM 594 N N . VAL A 1 74 ? -6.847 -8.191 -7.069 1.00 94.62 74 VAL A N 1
ATOM 595 C CA . VAL A 1 74 ? -6.256 -9.271 -6.269 1.00 94.62 74 VAL A CA 1
ATOM 596 C C . VAL A 1 74 ? -5.856 -8.728 -4.902 1.00 94.62 74 VAL A C 1
ATOM 598 O O . VAL A 1 74 ? -5.051 -7.806 -4.806 1.00 94.62 74 VAL A O 1
ATOM 601 N N . LEU A 1 75 ? -6.400 -9.324 -3.839 1.00 94.12 75 LEU A N 1
ATOM 602 C CA . LEU A 1 75 ? -5.982 -9.061 -2.464 1.00 94.12 75 LEU A CA 1
ATOM 603 C C . LEU A 1 75 ? -4.932 -10.093 -2.045 1.00 94.12 75 LEU A C 1
ATOM 605 O O . LEU A 1 75 ? -5.192 -11.295 -2.096 1.00 94.12 75 LEU A O 1
ATOM 609 N N . TRP A 1 76 ? -3.773 -9.619 -1.592 1.00 92.81 76 TRP A N 1
ATOM 610 C CA . TRP A 1 76 ? -2.707 -10.469 -1.071 1.00 92.81 76 TRP A CA 1
ATOM 611 C C . TRP A 1 76 ? -2.493 -10.240 0.421 1.00 92.81 76 TRP A C 1
ATOM 613 O O . TRP A 1 76 ? -2.328 -9.104 0.861 1.00 92.81 76 TRP A O 1
ATOM 623 N N . LEU A 1 77 ? -2.461 -11.325 1.194 1.00 92.25 77 LEU A N 1
ATOM 624 C CA . LEU A 1 77 ? -2.250 -11.297 2.638 1.00 92.25 77 LEU A CA 1
ATOM 625 C C . LEU A 1 77 ? -1.134 -12.275 3.000 1.00 92.25 77 LEU A C 1
ATOM 627 O O . LEU A 1 77 ? -1.256 -13.478 2.764 1.00 92.25 77 LEU A O 1
ATOM 631 N N . THR A 1 78 ? -0.059 -11.764 3.596 1.00 91.31 78 THR A N 1
ATOM 632 C CA . THR A 1 78 ? 1.001 -12.607 4.155 1.00 91.31 78 THR A CA 1
ATOM 633 C C . THR A 1 78 ? 0.455 -13.384 5.356 1.00 91.31 78 THR A C 1
ATOM 635 O O . THR A 1 78 ? -0.317 -12.854 6.155 1.00 91.31 78 THR A O 1
ATOM 638 N N . GLY A 1 79 ? 0.851 -14.651 5.482 1.00 88.12 79 GLY A N 1
ATOM 639 C CA . GLY A 1 79 ? 0.478 -15.498 6.615 1.00 88.12 79 GLY A CA 1
ATOM 640 C C . GLY A 1 79 ? 1.285 -15.221 7.888 1.00 88.12 79 GLY A C 1
ATOM 641 O O . GLY A 1 79 ? 2.012 -14.237 7.998 1.00 88.12 79 GLY A O 1
ATOM 642 N N . GLY A 1 80 ? 1.179 -16.142 8.851 1.00 86.94 80 GLY A N 1
ATOM 643 C CA . GLY A 1 80 ? 1.746 -15.981 10.194 1.00 86.94 80 GLY A CA 1
ATOM 644 C C . GLY A 1 80 ? 1.024 -14.890 11.001 1.00 86.94 80 GLY A C 1
ATOM 645 O O . GLY A 1 80 ? 0.333 -14.042 10.442 1.00 86.94 80 GLY A O 1
ATOM 646 N N . PRO A 1 81 ? 1.131 -14.876 12.335 1.00 89.00 81 PRO A N 1
ATOM 647 C CA . PRO A 1 81 ? 0.639 -13.739 13.096 1.00 89.00 81 PRO A CA 1
ATOM 648 C C . PRO A 1 81 ? 1.650 -12.585 13.021 1.00 89.00 81 PRO A C 1
ATOM 650 O O . PRO A 1 81 ? 2.778 -12.706 13.494 1.00 89.00 81 PRO A O 1
ATOM 653 N N . GLY A 1 82 ? 1.234 -11.455 12.446 1.00 86.31 82 GLY A N 1
ATOM 654 C CA . GLY A 1 82 ? 1.974 -10.188 12.510 1.00 86.31 82 GLY A CA 1
ATOM 655 C C . GLY A 1 82 ? 3.083 -9.988 11.472 1.00 86.31 82 GLY A C 1
ATOM 656 O O . GLY A 1 82 ? 3.779 -8.975 11.532 1.00 86.31 82 GLY A O 1
ATOM 657 N N . CYS A 1 83 ? 3.267 -10.900 10.514 1.00 89.56 83 CYS A N 1
ATOM 658 C CA . CYS A 1 83 ? 4.174 -10.654 9.393 1.00 89.56 83 CYS A CA 1
ATOM 659 C C . CYS A 1 83 ? 3.615 -9.558 8.473 1.00 89.56 83 CYS A C 1
ATOM 661 O O . CYS A 1 83 ? 2.418 -9.502 8.202 1.00 89.56 83 CYS A O 1
ATOM 663 N N . SER A 1 84 ? 4.492 -8.682 7.978 1.00 90.69 84 SER A N 1
ATOM 664 C CA . SER A 1 84 ? 4.085 -7.564 7.123 1.00 90.69 84 SER A CA 1
ATOM 665 C C . SER A 1 84 ? 3.718 -8.024 5.708 1.00 90.69 84 SER A C 1
ATOM 667 O O . SER A 1 84 ? 4.406 -8.856 5.108 1.00 90.69 84 SER A O 1
ATOM 669 N N . GLY A 1 85 ? 2.689 -7.397 5.131 1.00 89.56 85 GLY A N 1
ATOM 670 C CA . GLY A 1 85 ? 2.363 -7.496 3.702 1.00 89.56 85 GLY A CA 1
ATOM 671 C C . GLY A 1 85 ? 3.523 -7.086 2.785 1.00 89.56 85 GLY A C 1
ATOM 672 O O . GLY A 1 85 ? 3.648 -7.600 1.675 1.00 89.56 85 GLY A O 1
ATOM 673 N N . LEU A 1 86 ? 4.432 -6.232 3.273 1.00 91.44 86 LEU A N 1
ATOM 674 C CA . LEU A 1 86 ? 5.622 -5.807 2.532 1.00 91.44 86 LEU A CA 1
ATOM 675 C C . LEU A 1 86 ? 6.535 -6.984 2.160 1.00 91.44 86 LEU A C 1
ATOM 677 O O . LEU A 1 86 ? 7.195 -6.926 1.130 1.00 91.44 86 LEU A O 1
ATOM 681 N N . CYS A 1 87 ? 6.575 -8.054 2.960 1.00 89.75 87 CYS A N 1
ATOM 682 C CA . CYS A 1 87 ? 7.381 -9.232 2.637 1.00 89.75 87 CYS A CA 1
ATOM 683 C C . CYS A 1 87 ? 6.886 -9.922 1.359 1.00 89.75 87 CYS A C 1
ATOM 685 O O . CYS A 1 87 ? 7.700 -10.228 0.492 1.00 89.75 87 CYS A O 1
ATOM 687 N N . GLY A 1 88 ? 5.566 -10.089 1.213 1.00 90.06 88 GLY A N 1
ATOM 688 C CA . GLY A 1 88 ? 4.972 -10.650 -0.000 1.00 90.06 88 GLY A CA 1
ATOM 689 C C . GLY A 1 88 ? 5.235 -9.766 -1.219 1.00 90.06 88 GLY A C 1
ATOM 690 O O . GLY A 1 88 ? 5.595 -10.259 -2.285 1.00 90.06 88 GLY A O 1
ATOM 691 N N . LEU A 1 89 ? 5.163 -8.444 -1.047 1.00 90.19 89 LEU A N 1
ATOM 692 C CA . LEU A 1 89 ? 5.515 -7.505 -2.110 1.00 90.19 89 LEU A CA 1
ATOM 693 C C . LEU A 1 89 ? 7.002 -7.598 -2.486 1.00 90.19 89 LEU A C 1
ATOM 695 O O . LEU A 1 89 ? 7.317 -7.709 -3.659 1.00 90.19 89 LEU A O 1
ATOM 699 N N . ALA A 1 90 ? 7.926 -7.578 -1.526 1.00 89.19 90 ALA A N 1
ATOM 700 C CA . ALA A 1 90 ? 9.359 -7.489 -1.814 1.00 89.19 90 ALA A CA 1
ATOM 701 C C . ALA A 1 90 ? 10.002 -8.813 -2.265 1.00 89.19 90 ALA A C 1
ATOM 703 O O . ALA A 1 90 ? 11.005 -8.783 -2.976 1.00 89.19 90 ALA A O 1
ATOM 704 N N . PHE A 1 91 ? 9.472 -9.961 -1.832 1.00 87.94 91 PHE A N 1
ATOM 705 C CA . PHE A 1 91 ? 10.140 -11.256 -2.012 1.00 87.94 91 PHE A CA 1
ATOM 706 C C . PHE A 1 91 ? 9.320 -12.305 -2.767 1.00 87.94 91 PHE A C 1
ATOM 708 O O . PHE A 1 91 ? 9.887 -13.330 -3.141 1.00 87.94 91 PHE A O 1
ATOM 715 N N . GLU A 1 92 ? 8.022 -12.083 -2.993 1.00 87.25 92 GLU A N 1
ATOM 716 C CA . GLU A 1 92 ? 7.148 -13.093 -3.606 1.00 87.25 92 GLU A CA 1
ATOM 717 C C . GLU A 1 92 ? 6.530 -12.609 -4.923 1.00 87.25 92 GLU A C 1
ATOM 719 O O . GLU A 1 92 ? 6.654 -13.291 -5.938 1.00 87.25 92 GLU A O 1
ATOM 724 N N . LEU A 1 93 ? 5.879 -11.441 -4.916 1.00 80.81 93 LEU A N 1
ATOM 725 C CA . LEU A 1 93 ? 5.028 -10.981 -6.021 1.00 80.81 93 LEU A CA 1
ATOM 726 C C . LEU A 1 93 ? 5.486 -9.710 -6.728 1.00 80.81 93 LEU A C 1
ATOM 728 O O . LEU A 1 93 ? 4.994 -9.428 -7.819 1.00 80.81 93 LEU A O 1
ATOM 732 N N . GLY A 1 94 ? 6.323 -8.895 -6.090 1.00 71.50 94 GLY A N 1
ATOM 733 C CA . GLY A 1 94 ? 6.621 -7.557 -6.583 1.00 71.50 94 GLY A CA 1
ATOM 734 C C . GLY A 1 94 ? 7.183 -7.564 -7.997 1.00 71.50 94 GLY A C 1
ATOM 735 O O . GLY A 1 94 ? 7.983 -8.429 -8.363 1.00 71.50 94 GLY A O 1
ATOM 736 N N . THR A 1 95 ? 6.802 -6.547 -8.772 1.00 65.19 95 THR A N 1
ATOM 737 C CA . THR A 1 95 ? 7.535 -6.182 -9.986 1.00 65.19 95 THR A CA 1
ATOM 738 C C . THR A 1 95 ? 9.010 -6.036 -9.625 1.00 65.19 95 THR A C 1
ATOM 740 O O . THR A 1 95 ? 9.338 -5.504 -8.563 1.00 65.19 95 THR A O 1
ATOM 743 N N . SER A 1 96 ? 9.895 -6.537 -10.488 1.00 56.72 96 SER A N 1
ATOM 744 C CA . SER A 1 96 ? 11.343 -6.408 -10.320 1.00 56.72 96 SER A CA 1
ATOM 745 C C . SER A 1 96 ? 11.723 -4.923 -10.280 1.00 56.72 96 SER A C 1
ATOM 747 O O . SER A 1 96 ? 11.882 -4.292 -11.324 1.00 56.72 96 SER A O 1
A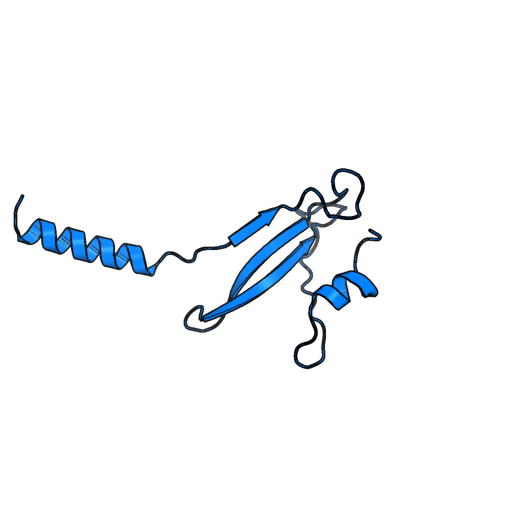TOM 749 N N . ILE A 1 97 ? 11.789 -4.361 -9.073 1.00 55.22 97 ILE A N 1
ATOM 750 C CA . ILE A 1 97 ? 12.353 -3.040 -8.777 1.00 55.22 97 ILE A CA 1
ATOM 751 C C . ILE A 1 97 ? 13.874 -3.105 -8.706 1.00 55.22 97 ILE A C 1
ATOM 753 O O . ILE A 1 97 ? 14.411 -4.148 -8.266 1.00 55.22 97 ILE A O 1
#

Organism: NCBI:txid168488

Sequence (97 aa):
MNLSLTKLIIWISWLFVCFYSSTSHSIIKTLPGYSGNLPFNLETGYVSVGESDEIELFYYFIESERNPSDDPLVLWLTGGPGCSGLCGLAFELGTSI

Radius of gyration: 20.51 Å; chains: 1; bounding box: 50×52×40 Å

pLDDT: mean 85.97, std 12.07, range [52.34, 97.94]

Foldseek 3Di:
DDPVVVVVVVVVVVVVVQPPPPWDKDWAQDDVVDDGGDPWTWMWTWDQDDPRSPDTDIDIDTADPPDSVPDDDDDDDDDDPPDDPVCCCPPPDHDPD

InterPro domains:
  IPR001563 Peptidase S10, serine carboxypeptidase [PF00450] (32-95)
  IPR001563 Peptidase S10, serine carboxypeptidase [PTHR11802] (29-94)
  IPR029058 Alpha/Beta hydrolase fold [G3DSA:3.40.50.1820] (20-96)
  IPR029058 Alpha/Beta hydrolase fold [SSF53474] (24-94)

Secondary structure (DSSP, 8-state):
--HHHHHHHHHHHHHHHTT-----EEEE---TTS-SS-SS-EEEEEEEESTTS-EEEEEEEE--SS-TTTSPP------SSS--HHHHIIIII----